Protein AF-A0A7C7CFX7-F1 (afdb_monomer_lite)

Sequence (85 aa):
MIVDVDKQISFDIIEQYATALDIQKMLRAGVISNDCDYLAIHIENHPEFDKVIVKLDCGYLEYVTLPTEIFNELPNYEYREKQVP

Radius of gyration: 12.55 Å; chains: 1; bounding box: 29×22×34 Å

Secondary structure (DSSP, 8-state):
-----EEEEEHHHHHHH-SS--HHHHHHTTS--TT-EEEEEEEEE-SSEEEEEEE-GGG-EEEEEEEHHHHHHSPB---------

Foldseek 3Di:
DFPFFWFKAAPVLCVVFQPDDPPVVCVVVVQDDNVDIWIWTWDDDDPFWTWTWTQTPPRDTGIGIGGPVVVVPTHGDDDDPPPDD

pLDDT: mean 82.34, std 12.98, range [40.81, 91.94]

Structure (mmCIF, N/CA/C/O backbone):
data_AF-A0A7C7CFX7-F1
#
_entry.id   AF-A0A7C7CFX7-F1
#
loop_
_atom_site.group_PDB
_atom_site.id
_atom_site.type_symbol
_atom_site.label_atom_id
_atom_site.label_alt_id
_atom_site.label_comp_id
_atom_site.label_asym_id
_atom_site.label_entity_id
_atom_site.label_seq_id
_atom_site.pdbx_PDB_ins_code
_atom_site.Cartn_x
_atom_site.Cartn_y
_atom_site.Cartn_z
_atom_site.occupancy
_atom_site.B_iso_or_equiv
_atom_site.auth_seq_id
_atom_site.auth_comp_id
_atom_site.auth_asym_id
_atom_site.auth_atom_id
_atom_site.pdbx_PDB_model_num
ATOM 1 N N . MET A 1 1 ? 6.394 12.390 -12.031 1.00 44.06 1 MET A N 1
ATOM 2 C CA . MET A 1 1 ? 5.044 12.765 -12.496 1.00 44.06 1 MET A CA 1
ATOM 3 C C . MET A 1 1 ? 4.109 11.893 -11.689 1.00 44.06 1 MET A C 1
ATOM 5 O O . MET A 1 1 ? 4.189 10.691 -11.870 1.00 44.06 1 MET A O 1
ATOM 9 N N . ILE A 1 2 ? 3.368 12.460 -10.732 1.00 47.28 2 ILE A N 1
ATOM 10 C CA . ILE A 1 2 ? 2.360 11.700 -9.974 1.00 47.28 2 ILE A CA 1
ATOM 11 C C . ILE A 1 2 ? 1.284 11.322 -10.989 1.00 47.28 2 ILE A C 1
ATOM 13 O O . ILE A 1 2 ? 0.750 12.202 -11.668 1.00 47.28 2 ILE A O 1
ATOM 17 N N . VAL A 1 3 ? 1.070 10.025 -11.177 1.00 54.72 3 VAL A N 1
ATOM 18 C CA . VAL A 1 3 ? 0.027 9.507 -12.058 1.00 54.72 3 VAL A CA 1
ATOM 19 C C . VAL A 1 3 ? -1.156 9.266 -11.135 1.00 54.72 3 VAL A C 1
ATOM 21 O O . VAL A 1 3 ? -1.139 8.359 -10.319 1.00 54.72 3 VAL A O 1
ATOM 24 N N . ASP A 1 4 ? -2.106 10.190 -11.183 1.00 59.41 4 ASP A N 1
ATOM 25 C CA . ASP A 1 4 ? -3.157 10.464 -10.193 1.00 59.41 4 ASP A CA 1
ATOM 26 C C . ASP A 1 4 ? -4.248 9.365 -10.147 1.00 59.41 4 ASP A C 1
ATOM 28 O O . ASP A 1 4 ? -5.431 9.626 -10.356 1.00 59.41 4 ASP A O 1
ATOM 32 N N . VAL A 1 5 ? -3.856 8.096 -9.982 1.00 66.25 5 VAL A N 1
ATOM 33 C CA . VAL A 1 5 ? -4.786 6.973 -9.815 1.00 66.25 5 VAL A CA 1
ATOM 34 C C . VAL A 1 5 ? -4.755 6.540 -8.360 1.00 66.25 5 VAL A C 1
ATOM 36 O O . VAL A 1 5 ? -3.888 5.777 -7.932 1.00 66.25 5 VAL A O 1
ATOM 39 N N . ASP A 1 6 ? -5.735 7.040 -7.619 1.00 82.25 6 ASP A N 1
ATOM 40 C CA . ASP A 1 6 ? -6.043 6.601 -6.269 1.00 82.25 6 ASP A CA 1
ATOM 41 C C . ASP A 1 6 ? -6.567 5.164 -6.320 1.00 82.25 6 ASP A C 1
ATOM 43 O O . ASP A 1 6 ? -7.644 4.887 -6.859 1.00 82.25 6 ASP A O 1
ATOM 47 N N . LYS A 1 7 ? -5.790 4.232 -5.770 1.00 90.00 7 LYS A N 1
ATOM 48 C CA . LYS A 1 7 ? -6.132 2.810 -5.711 1.00 90.00 7 LYS A CA 1
ATOM 49 C C . LYS A 1 7 ? -6.369 2.349 -4.285 1.00 90.00 7 LYS A C 1
ATOM 51 O O . LYS A 1 7 ? -5.857 2.933 -3.336 1.00 90.00 7 LYS A O 1
ATOM 56 N N . GLN A 1 8 ? -7.160 1.299 -4.131 1.00 91.25 8 GLN A N 1
ATOM 57 C CA . GLN A 1 8 ? -7.426 0.677 -2.841 1.00 91.25 8 GLN A CA 1
ATOM 58 C C . GLN A 1 8 ? -6.462 -0.488 -2.630 1.00 91.25 8 GLN A C 1
ATOM 60 O O . GLN A 1 8 ? -6.363 -1.375 -3.475 1.00 91.25 8 GLN A O 1
ATOM 65 N N . ILE A 1 9 ? -5.737 -0.468 -1.512 1.00 90.69 9 ILE A N 1
ATOM 66 C CA . ILE A 1 9 ? -4.761 -1.493 -1.142 1.00 90.69 9 ILE A CA 1
ATOM 67 C C . ILE A 1 9 ? -5.138 -2.119 0.202 1.00 90.69 9 ILE A C 1
ATOM 69 O O . ILE A 1 9 ? -5.337 -1.420 1.194 1.00 90.69 9 ILE A O 1
ATOM 73 N N . SER A 1 10 ? -5.241 -3.444 0.226 1.00 91.50 10 SER A N 1
ATOM 74 C CA . SER A 1 10 ? -5.545 -4.193 1.449 1.00 91.50 10 SER A CA 1
ATOM 75 C C . SER A 1 10 ? -4.329 -4.336 2.362 1.00 91.50 10 SER A C 1
ATOM 77 O O . SER A 1 10 ? -3.183 -4.268 1.902 1.00 91.50 10 SER A O 1
ATOM 79 N N . PHE A 1 11 ? -4.584 -4.602 3.643 1.00 89.50 11 PHE A N 1
ATOM 80 C CA . PHE A 1 11 ? -3.549 -4.931 4.623 1.00 89.50 11 PHE A CA 1
ATOM 81 C C . PHE A 1 11 ? -2.613 -6.054 4.152 1.00 89.50 11 PHE A C 1
ATOM 83 O O . PHE A 1 11 ? -1.403 -5.888 4.259 1.00 89.50 11 PHE A O 1
ATOM 90 N N . ASP A 1 12 ? -3.140 -7.141 3.579 1.00 90.19 12 ASP A N 1
ATOM 91 C CA . ASP A 1 12 ? -2.337 -8.306 3.170 1.00 90.19 12 ASP A CA 1
ATOM 92 C C . ASP A 1 12 ? -1.251 -7.927 2.150 1.00 90.19 12 ASP A C 1
ATOM 94 O O . ASP A 1 12 ? -0.107 -8.374 2.227 1.00 90.19 12 ASP A O 1
ATOM 98 N N . ILE A 1 13 ? -1.587 -7.032 1.215 1.00 90.62 13 ILE A N 1
ATOM 99 C CA . ILE A 1 13 ? -0.639 -6.532 0.212 1.00 90.62 13 ILE A CA 1
ATOM 100 C C . ILE A 1 13 ? 0.404 -5.623 0.874 1.00 90.62 13 ILE A C 1
ATOM 102 O O . ILE A 1 13 ? 1.588 -5.697 0.545 1.00 90.62 13 ILE A O 1
ATOM 106 N N . ILE A 1 14 ? -0.001 -4.781 1.828 1.00 89.88 14 ILE A N 1
ATOM 107 C CA . ILE A 1 14 ? 0.944 -3.951 2.588 1.00 89.88 14 ILE A CA 1
ATOM 108 C C . ILE A 1 14 ? 1.900 -4.846 3.386 1.00 89.88 14 ILE A C 1
ATOM 110 O O . ILE A 1 14 ? 3.106 -4.643 3.320 1.00 89.88 14 ILE A O 1
ATOM 114 N N . GLU A 1 15 ? 1.396 -5.851 4.099 1.00 88.75 15 GLU A N 1
ATOM 115 C CA . GLU A 1 15 ? 2.211 -6.776 4.893 1.00 88.75 15 GLU A CA 1
ATOM 116 C C . GLU A 1 15 ? 3.219 -7.542 4.027 1.00 88.75 15 GLU A C 1
ATOM 118 O O . GLU A 1 15 ? 4.374 -7.707 4.420 1.00 88.75 15 GLU A O 1
ATOM 123 N N . GLN A 1 16 ? 2.813 -7.962 2.828 1.00 89.25 16 GLN A N 1
ATOM 124 C CA . GLN A 1 16 ? 3.671 -8.725 1.928 1.00 89.25 16 GLN A CA 1
ATOM 125 C C . GLN A 1 16 ? 4.765 -7.880 1.255 1.00 89.25 16 GLN A C 1
ATOM 127 O O . GLN A 1 16 ? 5.863 -8.387 1.014 1.00 89.25 16 GLN A O 1
ATOM 132 N N . TYR A 1 17 ? 4.477 -6.618 0.918 1.00 87.69 17 TYR A N 1
ATOM 133 C CA . TYR A 1 17 ? 5.332 -5.811 0.035 1.00 87.69 17 TYR A CA 1
ATOM 134 C C . TYR A 1 17 ? 5.926 -4.553 0.684 1.00 87.69 17 TYR A C 1
ATOM 136 O O . TYR A 1 17 ? 6.799 -3.910 0.093 1.00 87.69 17 TYR A O 1
ATOM 144 N N . ALA A 1 18 ? 5.508 -4.174 1.894 1.00 82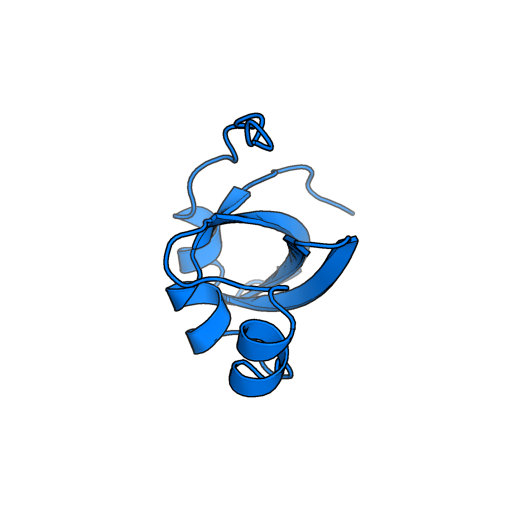.06 18 ALA A N 1
ATOM 145 C CA . ALA A 1 18 ? 6.105 -3.043 2.593 1.00 82.06 18 ALA A CA 1
ATOM 146 C C . ALA A 1 18 ? 7.498 -3.411 3.123 1.00 82.06 18 ALA A C 1
ATOM 148 O O . ALA A 1 18 ? 7.664 -4.137 4.098 1.00 82.06 18 ALA A O 1
ATOM 149 N N . THR A 1 19 ? 8.527 -2.859 2.488 1.00 70.94 19 THR A N 1
ATOM 150 C CA . THR A 1 19 ? 9.934 -3.179 2.780 1.00 70.94 19 THR A CA 1
ATOM 151 C C . THR A 1 19 ? 10.426 -2.721 4.157 1.00 70.94 19 THR A C 1
ATOM 153 O O . THR A 1 19 ? 11.407 -3.268 4.658 1.00 70.94 19 THR A O 1
ATOM 156 N N . ALA A 1 20 ? 9.807 -1.696 4.749 1.00 73.31 20 ALA A N 1
ATOM 157 C CA . ALA A 1 20 ? 10.304 -1.037 5.963 1.00 73.31 20 ALA A CA 1
ATOM 158 C C . ALA A 1 20 ? 9.257 -0.899 7.081 1.00 73.31 20 ALA A C 1
ATOM 160 O O . ALA A 1 20 ? 9.557 -0.335 8.138 1.00 73.31 20 ALA A O 1
ATOM 161 N N . LEU A 1 21 ? 8.041 -1.410 6.874 1.00 76.50 21 LEU A N 1
ATOM 162 C CA . LEU A 1 21 ? 6.947 -1.239 7.820 1.00 76.50 21 LEU A CA 1
ATOM 163 C C . LEU A 1 21 ? 7.043 -2.281 8.944 1.00 76.50 21 LEU A C 1
ATOM 165 O O . LEU A 1 21 ? 6.924 -3.482 8.716 1.00 76.50 21 LEU A O 1
ATOM 169 N N . ASP A 1 22 ? 7.218 -1.826 10.187 1.00 85.38 22 ASP A N 1
ATOM 170 C CA . ASP A 1 22 ? 7.064 -2.685 11.369 1.00 85.38 22 ASP A CA 1
ATOM 171 C C . ASP A 1 22 ? 5.568 -2.908 11.640 1.00 85.38 22 ASP A C 1
ATOM 173 O O . ASP A 1 22 ? 4.928 -2.170 12.397 1.00 85.38 22 ASP A O 1
ATOM 177 N N . ILE A 1 23 ? 5.008 -3.926 10.983 1.00 85.38 23 ILE A N 1
ATOM 178 C CA . ILE A 1 23 ? 3.585 -4.295 11.028 1.00 85.38 23 ILE A CA 1
ATOM 179 C C . ILE A 1 23 ? 3.079 -4.431 12.465 1.00 85.38 23 ILE A C 1
ATOM 181 O O . ILE A 1 23 ? 2.026 -3.900 12.813 1.00 85.38 23 ILE A O 1
ATOM 185 N N . GLN A 1 24 ? 3.851 -5.083 13.336 1.00 85.62 24 GLN A N 1
ATOM 186 C CA . GLN A 1 24 ? 3.449 -5.321 14.723 1.00 85.62 24 GLN A CA 1
ATOM 187 C C . GLN A 1 24 ? 3.350 -4.019 15.517 1.00 85.62 24 GLN A C 1
ATOM 189 O O . GLN A 1 24 ? 2.417 -3.832 16.304 1.00 85.62 24 GLN A O 1
ATOM 194 N N . LYS A 1 25 ? 4.288 -3.092 15.310 1.00 87.44 25 LYS A N 1
ATOM 195 C CA . LYS A 1 25 ? 4.236 -1.768 15.933 1.00 87.44 25 LYS A CA 1
ATOM 196 C C . LYS A 1 25 ? 3.061 -0.941 15.411 1.00 87.44 25 LYS A C 1
ATOM 198 O O . LYS A 1 25 ? 2.398 -0.276 16.205 1.00 87.44 25 LYS A O 1
ATOM 203 N N . MET A 1 26 ? 2.789 -1.001 14.111 1.00 87.50 26 MET A N 1
ATOM 204 C CA . MET A 1 26 ? 1.722 -0.227 13.473 1.00 87.50 26 MET A CA 1
ATOM 205 C C . MET A 1 26 ? 0.323 -0.730 13.846 1.00 87.50 26 MET A C 1
ATOM 207 O O . MET A 1 26 ? -0.548 0.087 14.144 1.00 87.50 26 MET A O 1
ATOM 211 N N . LEU A 1 27 ? 0.134 -2.051 13.942 1.00 87.50 27 LEU A N 1
ATOM 212 C CA . LEU A 1 27 ? -1.088 -2.666 14.475 1.00 87.50 27 LEU A CA 1
ATOM 213 C C . LEU A 1 27 ? -1.348 -2.218 15.919 1.00 87.50 27 LEU A C 1
ATOM 215 O O . LEU A 1 27 ? -2.445 -1.778 16.252 1.00 87.50 27 LEU A O 1
ATOM 219 N N . ARG A 1 28 ? -0.325 -2.262 16.787 1.00 86.94 28 ARG A N 1
ATOM 220 C CA . ARG A 1 28 ? -0.451 -1.817 18.191 1.00 86.94 28 ARG A CA 1
ATOM 221 C C . ARG A 1 28 ? -0.772 -0.332 18.323 1.00 86.94 28 ARG A C 1
ATOM 223 O O . ARG A 1 28 ? -1.427 0.059 19.283 1.00 86.94 28 ARG A O 1
ATOM 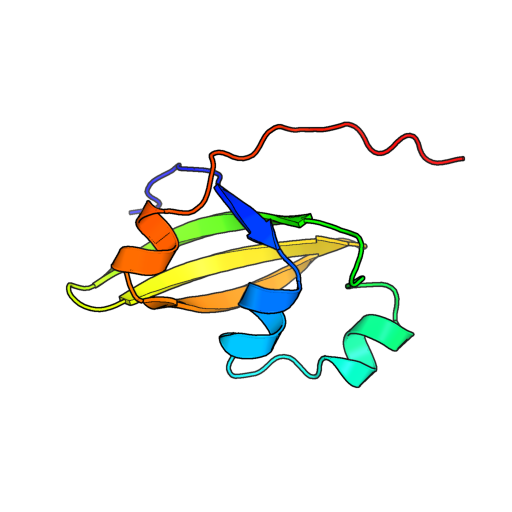230 N N . ALA A 1 29 ? -0.285 0.482 17.392 1.00 86.38 29 ALA A N 1
ATOM 231 C CA . ALA A 1 29 ? -0.570 1.908 17.344 1.00 86.38 29 ALA A CA 1
ATOM 232 C C . ALA A 1 29 ? -1.953 2.228 16.743 1.00 86.38 29 ALA A C 1
ATOM 234 O O . ALA A 1 29 ? -2.349 3.389 16.764 1.00 86.38 29 ALA A O 1
ATOM 235 N N . GLY A 1 30 ? -2.678 1.232 16.212 1.00 86.06 30 GLY A N 1
ATOM 236 C CA . GLY A 1 30 ? -3.957 1.436 15.524 1.00 86.06 30 GLY A CA 1
ATOM 237 C C . GLY A 1 30 ? -3.822 2.175 14.191 1.00 86.06 30 GLY A C 1
ATOM 238 O O . GLY A 1 30 ? -4.789 2.756 13.713 1.00 86.06 30 GLY A O 1
ATOM 239 N N . VAL A 1 31 ? -2.618 2.189 13.614 1.00 87.75 31 VAL A N 1
ATOM 240 C CA . VAL A 1 31 ? -2.320 2.854 12.335 1.00 87.75 31 VAL A CA 1
ATOM 241 C C . VAL A 1 31 ? -2.737 1.974 11.159 1.00 87.75 31 VAL A C 1
ATOM 243 O O . VAL A 1 31 ? -3.148 2.483 10.116 1.00 87.75 31 VAL A O 1
ATOM 246 N N . ILE A 1 32 ? -2.644 0.652 11.342 1.00 88.31 32 ILE A N 1
ATOM 247 C CA . ILE A 1 32 ? -3.121 -0.346 10.385 1.00 88.31 32 ILE A CA 1
ATOM 248 C C . ILE A 1 32 ? -4.029 -1.366 11.080 1.00 88.31 32 ILE A C 1
ATOM 250 O O . ILE A 1 32 ? -3.941 -1.560 12.292 1.00 88.31 32 ILE A O 1
ATOM 254 N N . SER A 1 33 ? -4.884 -2.024 10.308 1.00 87.50 33 SER A N 1
ATOM 255 C CA . SER A 1 33 ? -5.836 -3.047 10.719 1.00 87.50 33 SER A CA 1
ATOM 256 C C . SER A 1 33 ? -6.023 -4.028 9.567 1.00 87.50 33 SER A C 1
ATOM 258 O O . SER A 1 33 ? -6.032 -3.641 8.403 1.00 87.50 33 SER A O 1
ATOM 260 N N . ASN A 1 34 ? -6.189 -5.295 9.919 1.00 84.06 34 ASN A N 1
ATOM 261 C CA . ASN A 1 34 ? -6.473 -6.408 9.020 1.00 84.06 34 ASN A CA 1
ATOM 262 C C . ASN A 1 34 ? -7.867 -6.349 8.367 1.00 84.06 34 ASN A C 1
ATOM 264 O O . ASN A 1 34 ? -8.084 -7.020 7.367 1.00 84.06 34 ASN A O 1
ATOM 268 N N . ASP A 1 35 ? -8.790 -5.541 8.896 1.00 84.62 35 ASP A N 1
ATOM 269 C CA . ASP A 1 35 ? -10.161 -5.413 8.376 1.00 84.62 35 ASP A CA 1
ATOM 270 C C . ASP A 1 35 ? -10.364 -4.124 7.555 1.00 84.62 35 ASP A C 1
ATOM 272 O O . ASP A 1 35 ? -11.495 -3.729 7.263 1.00 84.62 35 ASP A O 1
ATOM 276 N N . CYS A 1 36 ? -9.278 -3.413 7.234 1.00 83.56 36 CYS A N 1
ATOM 277 C CA . CYS A 1 36 ? -9.317 -2.129 6.544 1.00 83.56 36 CYS A CA 1
ATOM 278 C C . CYS A 1 36 ? -8.503 -2.158 5.253 1.00 83.56 36 CYS A C 1
ATOM 280 O O . CYS A 1 36 ? -7.385 -2.672 5.207 1.00 83.56 36 CYS A O 1
ATOM 282 N N . ASP A 1 37 ? -9.049 -1.493 4.241 1.00 89.06 37 ASP A N 1
ATOM 283 C CA . ASP A 1 37 ? -8.302 -1.110 3.055 1.00 89.06 37 ASP A CA 1
ATOM 284 C C . ASP A 1 37 ? -7.850 0.348 3.155 1.00 89.06 37 ASP A C 1
ATOM 286 O O . ASP A 1 37 ? -8.467 1.180 3.829 1.00 89.06 37 ASP A O 1
ATOM 290 N N . TYR A 1 38 ? -6.771 0.654 2.448 1.00 89.94 38 TYR A N 1
ATOM 291 C CA . TYR A 1 38 ? -6.085 1.935 2.488 1.00 89.94 38 TYR A CA 1
ATOM 292 C C . TYR A 1 38 ? -6.017 2.571 1.107 1.00 89.94 38 TYR A C 1
ATOM 294 O O . TYR A 1 38 ? -6.126 1.902 0.078 1.00 89.94 38 TYR A O 1
ATOM 302 N N . LEU A 1 39 ? -5.814 3.885 1.089 1.00 90.06 39 LEU A N 1
ATOM 303 C CA . LEU A 1 39 ? -5.587 4.631 -0.142 1.00 90.06 39 LEU A CA 1
ATOM 304 C C . LEU A 1 39 ? -4.114 4.507 -0.548 1.00 90.06 39 LEU A C 1
ATOM 306 O O . LEU A 1 39 ? -3.239 4.924 0.207 1.00 90.06 39 LEU A O 1
ATOM 310 N N . ALA A 1 40 ? -3.849 3.988 -1.741 1.00 91.00 40 ALA A N 1
ATOM 311 C CA . ALA A 1 40 ? -2.543 3.970 -2.386 1.00 91.00 40 ALA A CA 1
ATOM 312 C C . ALA A 1 40 ? -2.490 5.009 -3.513 1.00 91.00 40 ALA A C 1
ATOM 314 O O . ALA A 1 40 ? -3.320 4.998 -4.419 1.00 91.00 40 ALA A O 1
ATOM 315 N N . ILE A 1 41 ? -1.481 5.875 -3.466 1.00 89.44 41 ILE A N 1
ATOM 316 C CA . ILE A 1 41 ? -1.231 6.949 -4.430 1.00 89.44 41 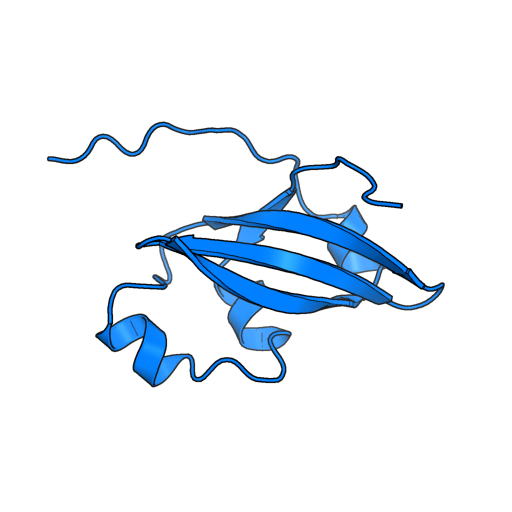ILE A CA 1
ATOM 317 C C . ILE A 1 41 ? 0.026 6.599 -5.217 1.00 89.44 41 ILE A C 1
ATOM 319 O O . ILE A 1 41 ? 1.092 6.386 -4.634 1.00 89.44 41 ILE A O 1
ATOM 323 N N . HIS A 1 42 ? -0.079 6.560 -6.541 1.00 89.06 42 HIS A N 1
ATOM 324 C CA . HIS A 1 42 ? 1.029 6.195 -7.420 1.00 89.06 42 HIS A CA 1
ATOM 325 C C . HIS A 1 42 ? 1.999 7.355 -7.666 1.00 89.06 42 HIS A C 1
ATOM 327 O O . HIS A 1 42 ? 1.609 8.447 -8.076 1.00 89.06 42 HIS A O 1
ATOM 333 N N . ILE A 1 43 ? 3.292 7.123 -7.422 1.00 87.56 43 ILE A N 1
ATOM 334 C CA . ILE A 1 43 ? 4.321 8.176 -7.451 1.00 87.56 43 ILE A CA 1
ATOM 335 C C . ILE A 1 43 ? 5.284 7.996 -8.621 1.00 87.56 43 ILE A C 1
ATOM 337 O O . ILE A 1 43 ? 5.686 8.972 -9.261 1.00 87.56 43 ILE A O 1
ATOM 341 N N . GLU A 1 44 ? 5.708 6.755 -8.857 1.00 84.25 44 GLU A N 1
ATOM 342 C CA . GLU A 1 44 ? 6.749 6.420 -9.821 1.00 84.25 44 GLU A CA 1
ATOM 343 C C . GLU A 1 44 ? 6.463 5.063 -10.457 1.00 84.25 44 GLU A C 1
ATOM 345 O O . GLU A 1 44 ? 6.148 4.095 -9.762 1.00 84.25 44 GLU A O 1
ATOM 350 N N . ASN A 1 45 ? 6.615 5.019 -11.780 1.00 81.75 45 ASN A N 1
ATOM 351 C CA . ASN A 1 45 ? 6.490 3.817 -12.583 1.00 81.75 45 ASN A CA 1
ATOM 352 C C . ASN A 1 45 ? 7.866 3.368 -13.080 1.00 81.75 45 ASN A C 1
ATOM 354 O O . ASN A 1 45 ? 8.593 4.149 -13.703 1.00 81.75 45 ASN A O 1
ATOM 358 N N . HIS A 1 46 ? 8.190 2.104 -12.828 1.00 83.06 46 HIS A N 1
ATOM 359 C CA . HIS A 1 46 ? 9.271 1.384 -13.486 1.00 83.06 46 HIS A CA 1
ATOM 360 C C . HIS A 1 46 ? 8.697 0.195 -14.269 1.00 83.06 46 HIS A C 1
ATOM 362 O O . HIS A 1 46 ? 7.591 -0.249 -13.978 1.00 83.06 46 HIS A O 1
ATOM 368 N N . PRO A 1 47 ? 9.446 -0.373 -15.234 1.00 83.25 47 PRO A N 1
ATOM 369 C CA . PRO A 1 47 ? 8.960 -1.499 -16.034 1.00 83.25 47 PRO A CA 1
ATOM 370 C C . PRO A 1 47 ? 8.547 -2.742 -15.229 1.00 83.25 47 PRO A C 1
ATOM 372 O O . PRO A 1 47 ? 7.750 -3.534 -15.717 1.00 83.25 47 PRO A O 1
ATOM 375 N N . GLU A 1 48 ? 9.108 -2.928 -14.033 1.00 87.38 48 GLU A N 1
ATOM 376 C CA . GLU A 1 48 ? 8.912 -4.131 -13.211 1.00 87.38 48 GLU A CA 1
ATOM 377 C C . GLU A 1 48 ? 8.189 -3.844 -11.886 1.00 87.38 48 GLU A C 1
ATOM 379 O O . GLU A 1 48 ? 7.657 -4.761 -11.258 1.00 87.38 48 GLU A O 1
ATOM 384 N N . PHE A 1 49 ? 8.173 -2.588 -11.441 1.00 90.00 49 PHE A N 1
ATOM 385 C CA . PHE A 1 49 ? 7.600 -2.210 -10.157 1.00 90.00 49 PHE A CA 1
ATOM 386 C C . PHE A 1 49 ? 7.086 -0.772 -10.148 1.00 90.00 49 PHE A C 1
ATOM 388 O O . PHE A 1 49 ? 7.630 0.123 -10.793 1.00 90.00 49 PHE A O 1
ATOM 395 N N . ASP A 1 50 ? 6.077 -0.537 -9.324 1.00 90.31 50 ASP A N 1
ATOM 396 C CA . ASP A 1 50 ? 5.515 0.770 -9.038 1.00 90.31 50 ASP A CA 1
ATOM 397 C C . ASP A 1 50 ? 5.772 1.140 -7.581 1.00 90.31 50 ASP A C 1
ATOM 399 O O . ASP A 1 50 ? 5.657 0.318 -6.666 1.00 90.31 50 ASP A O 1
ATOM 403 N N . LYS A 1 51 ? 6.123 2.408 -7.357 1.00 89.69 51 LYS A N 1
ATOM 404 C CA . LYS A 1 51 ? 6.221 2.972 -6.010 1.00 89.69 51 LYS A CA 1
ATOM 405 C C . LYS A 1 51 ? 4.941 3.714 -5.686 1.00 89.69 51 LYS A C 1
ATOM 407 O O . LYS A 1 51 ? 4.536 4.620 -6.423 1.00 89.69 51 LYS A O 1
ATOM 412 N N . VAL A 1 52 ? 4.352 3.368 -4.550 1.00 90.69 52 VAL A N 1
ATOM 413 C CA . VAL A 1 52 ? 3.119 3.977 -4.058 1.00 90.69 52 VAL A CA 1
ATOM 414 C C . VAL A 1 52 ? 3.308 4.530 -2.648 1.00 90.69 52 VAL A C 1
ATOM 416 O O . VAL A 1 52 ? 4.048 3.963 -1.842 1.00 90.69 52 VAL A O 1
ATOM 419 N N . ILE A 1 53 ? 2.639 5.643 -2.349 1.00 91.06 53 ILE A N 1
ATOM 420 C CA . ILE A 1 53 ? 2.422 6.111 -0.976 1.00 91.06 53 ILE A CA 1
ATOM 421 C C . ILE A 1 53 ? 1.083 5.547 -0.532 1.00 91.06 53 ILE A C 1
ATOM 423 O O . ILE A 1 53 ? 0.060 5.818 -1.154 1.00 91.06 53 ILE A O 1
ATOM 427 N N . VAL A 1 54 ? 1.078 4.810 0.568 1.00 90.62 54 VAL A N 1
ATOM 428 C CA . VAL A 1 54 ? -0.137 4.338 1.216 1.00 90.62 54 VAL A CA 1
ATOM 429 C C . VAL A 1 54 ? -0.481 5.278 2.363 1.00 90.62 54 VAL A C 1
ATOM 431 O O . VAL A 1 54 ? 0.332 5.502 3.260 1.00 90.62 54 VAL A O 1
ATOM 434 N N . LYS A 1 55 ? -1.690 5.835 2.337 1.00 90.62 55 LYS A N 1
ATOM 435 C CA . LYS A 1 55 ? -2.241 6.645 3.418 1.00 90.62 55 LYS A CA 1
ATOM 436 C C . LYS A 1 55 ? -2.955 5.742 4.415 1.00 90.62 55 LYS A C 1
ATOM 438 O O . LYS A 1 55 ? -4.041 5.232 4.144 1.00 90.62 55 LYS A O 1
ATOM 443 N N . LEU A 1 56 ? -2.316 5.573 5.562 1.00 89.12 56 LEU A N 1
ATOM 444 C CA . LEU A 1 56 ? -2.785 4.776 6.685 1.00 89.12 56 LEU A CA 1
ATOM 445 C C . LEU A 1 56 ? -3.651 5.626 7.629 1.00 89.12 56 LEU A C 1
ATOM 447 O O . LEU A 1 56 ? -3.812 6.841 7.442 1.00 89.12 56 LEU A O 1
ATOM 451 N N . ASP A 1 57 ? -4.213 4.997 8.662 1.00 87.19 57 ASP A N 1
ATOM 452 C CA . ASP A 1 57 ? -4.984 5.719 9.671 1.00 87.19 57 ASP A CA 1
ATOM 453 C C . ASP A 1 57 ? -4.081 6.686 10.469 1.00 87.19 57 ASP A C 1
ATOM 455 O O . ASP A 1 57 ? -2.847 6.655 10.407 1.00 87.19 57 ASP A O 1
ATOM 459 N N . CYS A 1 58 ? -4.702 7.623 11.191 1.00 82.00 58 CYS A N 1
ATOM 460 C CA . CYS A 1 58 ? -4.012 8.651 11.985 1.00 82.00 58 CYS A CA 1
ATOM 461 C C . CYS A 1 58 ? -3.052 9.565 11.189 1.00 82.00 58 CYS A C 1
ATOM 463 O O . CYS A 1 58 ? -2.242 10.272 11.786 1.00 82.00 58 CYS A O 1
ATOM 465 N N . GLY A 1 59 ? -3.158 9.592 9.855 1.00 81.25 59 GLY A N 1
ATOM 466 C CA . GLY A 1 59 ? -2.353 10.458 8.989 1.00 81.25 59 GLY A CA 1
ATOM 467 C C . GLY A 1 59 ? -0.952 9.926 8.683 1.00 81.25 59 GLY A C 1
ATOM 468 O O . GLY A 1 59 ? -0.129 10.676 8.158 1.00 81.25 59 GLY A O 1
ATOM 469 N N . TYR A 1 60 ? -0.675 8.658 8.991 1.00 85.75 60 TYR A N 1
ATOM 470 C CA . TYR A 1 60 ? 0.582 8.017 8.619 1.00 85.75 60 TYR A CA 1
ATOM 471 C C . TYR A 1 60 ? 0.642 7.762 7.111 1.00 85.75 60 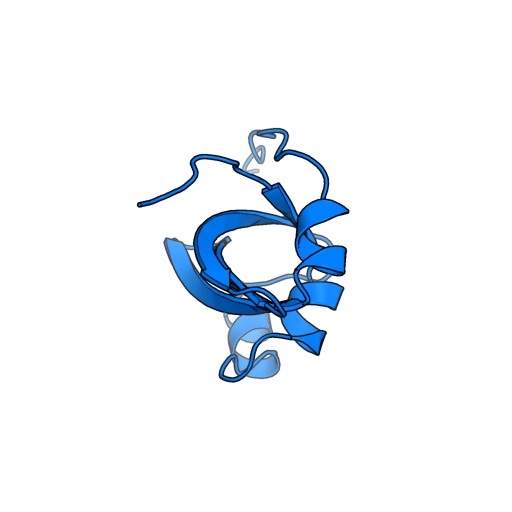TYR A C 1
ATOM 473 O O . TYR A 1 60 ? -0.360 7.441 6.473 1.00 85.75 60 TYR A O 1
ATOM 481 N N . LEU A 1 61 ? 1.840 7.907 6.548 1.00 88.12 61 LEU A N 1
ATOM 482 C CA . LEU A 1 61 ? 2.134 7.647 5.144 1.00 88.12 61 LEU A CA 1
ATOM 483 C C . LEU A 1 61 ? 3.260 6.619 5.075 1.00 88.12 61 LEU A C 1
ATOM 485 O O . LEU A 1 61 ? 4.287 6.813 5.726 1.00 88.12 61 LEU A O 1
ATOM 489 N N . GLU A 1 62 ? 3.077 5.570 4.281 1.00 87.31 62 GLU A N 1
ATOM 490 C CA . GLU A 1 62 ? 4.078 4.520 4.079 1.00 87.31 62 GLU A CA 1
ATOM 491 C C . GLU A 1 62 ? 4.435 4.372 2.602 1.00 87.31 62 GLU A C 1
ATOM 493 O O . GLU A 1 62 ? 3.567 4.483 1.739 1.00 87.31 62 GLU A O 1
ATOM 498 N N . TYR A 1 63 ? 5.704 4.088 2.302 1.00 88.06 63 TYR A N 1
ATOM 499 C CA . TYR A 1 63 ? 6.139 3.798 0.940 1.00 88.06 63 TYR A CA 1
ATOM 500 C C . TYR A 1 63 ? 6.124 2.293 0.696 1.00 88.06 63 TYR A C 1
ATOM 502 O O . TYR A 1 63 ? 6.860 1.537 1.329 1.00 88.06 63 TYR A O 1
ATOM 510 N N . VAL A 1 64 ? 5.336 1.862 -0.283 1.00 89.19 64 VAL A N 1
ATOM 511 C CA . VAL A 1 64 ? 5.255 0.457 -0.687 1.00 89.19 64 VAL A CA 1
ATOM 512 C C . VAL A 1 64 ? 5.748 0.330 -2.125 1.00 89.19 64 VAL A C 1
ATOM 514 O O . VAL A 1 64 ? 5.416 1.146 -2.986 1.00 89.19 64 VAL A O 1
ATOM 517 N N . THR A 1 65 ? 6.584 -0.677 -2.377 1.00 91.25 65 THR A N 1
ATOM 518 C CA . THR A 1 65 ? 7.038 -1.025 -3.729 1.00 91.25 65 THR A CA 1
ATOM 519 C C . THR A 1 65 ? 6.313 -2.289 -4.158 1.00 91.25 65 THR A C 1
ATOM 521 O O . THR A 1 65 ? 6.479 -3.335 -3.537 1.00 91.25 65 THR A O 1
ATOM 524 N N . LEU A 1 66 ? 5.498 -2.185 -5.201 1.00 90.94 66 LEU A N 1
ATOM 525 C CA . LEU A 1 66 ? 4.654 -3.267 -5.700 1.00 90.94 66 LEU A CA 1
ATOM 526 C C . LEU A 1 66 ? 5.139 -3.698 -7.085 1.00 90.94 66 LEU A C 1
ATOM 528 O O . LEU A 1 66 ? 5.521 -2.833 -7.869 1.00 90.94 66 LEU A O 1
ATOM 532 N N . PRO A 1 67 ? 5.079 -4.988 -7.447 1.00 91.94 67 PRO A N 1
ATOM 533 C CA . PRO A 1 67 ? 5.148 -5.390 -8.847 1.00 91.94 67 PRO A CA 1
ATOM 534 C C . PRO A 1 67 ? 4.077 -4.663 -9.672 1.00 91.94 67 PRO A C 1
ATOM 536 O O . PRO A 1 67 ? 2.928 -4.552 -9.237 1.00 91.94 67 PRO A O 1
ATOM 539 N N . THR A 1 68 ? 4.430 -4.193 -10.868 1.00 89.50 68 THR A N 1
ATOM 540 C CA . THR A 1 68 ? 3.519 -3.385 -11.701 1.00 89.50 68 THR A CA 1
ATOM 541 C C . THR A 1 68 ? 2.229 -4.108 -12.072 1.00 89.50 68 THR A C 1
ATOM 543 O O . THR A 1 68 ? 1.160 -3.501 -12.129 1.00 89.50 68 THR A O 1
ATOM 546 N N . GLU A 1 69 ? 2.298 -5.423 -12.272 1.00 90.44 69 GLU A N 1
ATOM 547 C CA . GLU A 1 69 ? 1.124 -6.265 -12.523 1.00 90.44 69 GLU A CA 1
ATOM 548 C C . GLU A 1 69 ? 0.126 -6.190 -11.359 1.00 90.44 69 GLU A C 1
ATOM 550 O O . GLU A 1 69 ? -1.047 -5.890 -11.573 1.00 90.44 69 GLU A O 1
ATOM 555 N N . ILE A 1 70 ? 0.615 -6.324 -10.122 1.00 90.62 70 ILE A N 1
ATOM 556 C CA . ILE A 1 70 ? -0.208 -6.249 -8.907 1.00 90.62 70 ILE A CA 1
ATOM 557 C C . ILE A 1 70 ? -0.824 -4.859 -8.760 1.00 90.62 70 ILE A C 1
ATOM 559 O O . ILE A 1 70 ? -2.018 -4.739 -8.495 1.00 90.62 70 ILE A O 1
ATOM 563 N N . PHE A 1 71 ? -0.040 -3.794 -8.966 1.00 89.06 71 PHE A N 1
ATOM 564 C CA . PHE A 1 71 ? -0.570 -2.433 -8.887 1.00 89.06 71 PHE A CA 1
ATOM 565 C C . PHE A 1 71 ? -1.698 -2.195 -9.905 1.00 89.06 71 PHE A C 1
ATOM 567 O O . PHE A 1 71 ? -2.717 -1.579 -9.584 1.00 89.06 71 PHE A O 1
ATOM 574 N N . ASN A 1 72 ? -1.563 -2.710 -11.128 1.00 87.88 72 ASN A N 1
ATOM 575 C CA . ASN A 1 72 ? -2.585 -2.565 -12.163 1.00 87.88 72 ASN A CA 1
ATOM 576 C C . ASN A 1 72 ? -3.884 -3.316 -11.838 1.00 87.88 72 ASN A C 1
ATOM 578 O O . ASN A 1 72 ? -4.954 -2.820 -12.195 1.00 87.88 72 ASN A O 1
ATOM 582 N N . GLU A 1 73 ? -3.805 -4.429 -11.111 1.00 91.12 73 GLU A N 1
ATOM 583 C CA . GLU A 1 73 ? -4.962 -5.210 -10.652 1.00 91.12 73 GLU A CA 1
ATOM 584 C C . GLU A 1 73 ? -5.705 -4.579 -9.470 1.00 91.12 73 GLU A C 1
ATOM 586 O O . GLU A 1 73 ? -6.884 -4.877 -9.266 1.00 91.12 73 GLU A O 1
ATOM 591 N N . LEU A 1 74 ? -5.057 -3.685 -8.711 1.00 90.56 74 LEU A N 1
ATOM 592 C CA . LEU A 1 74 ? -5.717 -3.007 -7.597 1.00 90.56 74 LEU A CA 1
ATOM 593 C C . LEU A 1 74 ? -6.960 -2.236 -8.087 1.00 90.56 74 LEU A C 1
ATOM 595 O O . LEU A 1 74 ? -6.898 -1.554 -9.123 1.00 90.56 74 LEU A O 1
ATOM 599 N N . PRO A 1 75 ? -8.080 -2.298 -7.348 1.00 90.31 75 PRO A N 1
ATOM 600 C CA . PRO A 1 75 ? -9.267 -1.530 -7.680 1.00 90.31 75 PRO A CA 1
ATOM 601 C C . PRO A 1 75 ? -9.032 -0.035 -7.446 1.00 90.31 75 PRO A C 1
ATOM 603 O O . PRO A 1 75 ? -8.180 0.371 -6.651 1.00 90.31 75 PRO A O 1
ATOM 606 N N . ASN A 1 76 ? -9.806 0.799 -8.141 1.00 87.44 76 ASN A N 1
ATOM 607 C CA . ASN A 1 76 ? -9.839 2.231 -7.852 1.00 87.44 76 ASN A CA 1
ATOM 608 C C . ASN A 1 76 ? -10.368 2.452 -6.435 1.00 87.44 76 ASN A C 1
ATOM 610 O O . ASN A 1 76 ? -11.263 1.738 -5.985 1.00 87.44 76 ASN A O 1
ATOM 614 N N . TYR A 1 77 ? -9.828 3.452 -5.748 1.00 81.94 77 TYR A N 1
ATOM 615 C CA . TYR A 1 77 ? -10.245 3.764 -4.394 1.00 81.94 77 TYR A CA 1
ATOM 616 C C . TYR A 1 77 ? -11.660 4.342 -4.375 1.00 81.94 77 TYR A C 1
ATOM 618 O O . TYR A 1 77 ? -11.916 5.439 -4.874 1.00 81.94 77 TYR A O 1
ATOM 626 N N . GLU A 1 78 ? -12.588 3.612 -3.762 1.00 74.94 78 GLU A N 1
ATOM 627 C CA . GLU A 1 78 ? -13.902 4.145 -3.432 1.00 74.94 78 GLU A CA 1
ATOM 628 C C . GLU A 1 78 ? -13.818 4.834 -2.072 1.00 74.94 78 GLU A C 1
ATOM 630 O O . GLU A 1 78 ? -13.736 4.176 -1.034 1.00 74.94 78 GLU A O 1
ATOM 635 N N . TYR A 1 79 ? -13.858 6.169 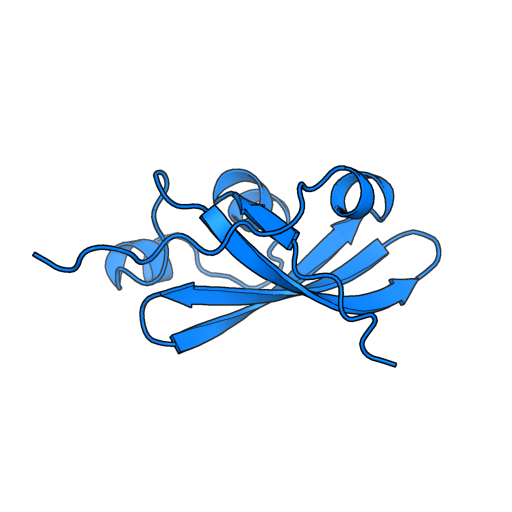-2.058 1.00 65.88 79 TYR A N 1
ATOM 636 C CA . TYR A 1 79 ? -13.920 6.907 -0.801 1.00 65.88 79 TYR A CA 1
ATOM 637 C C . TYR A 1 79 ? -15.188 6.519 -0.033 1.00 65.88 79 TYR A C 1
ATOM 639 O O . TYR A 1 79 ? -16.305 6.878 -0.409 1.00 65.88 79 TYR A O 1
ATOM 647 N N . ARG A 1 80 ? -15.005 5.786 1.064 1.00 64.38 80 ARG A N 1
ATOM 648 C CA . ARG A 1 80 ? -16.048 5.510 2.050 1.00 64.38 80 ARG A CA 1
ATOM 649 C C . ARG A 1 80 ? -15.747 6.362 3.269 1.00 64.38 80 ARG A C 1
ATOM 651 O O . ARG A 1 80 ? -14.717 6.173 3.913 1.00 64.38 80 ARG A O 1
ATOM 658 N N . GLU A 1 81 ? -16.625 7.312 3.584 1.00 54.69 81 GLU A N 1
ATOM 659 C CA . GLU A 1 81 ? -16.554 8.014 4.865 1.00 54.69 81 GLU A CA 1
ATOM 660 C C . GLU A 1 81 ? -16.638 6.966 5.981 1.00 54.69 81 GLU A C 1
ATOM 662 O O . GLU A 1 81 ? -17.677 6.330 6.173 1.00 54.69 81 GLU A O 1
ATOM 667 N N . LYS A 1 82 ? -15.533 6.752 6.710 1.00 51.47 82 LYS A N 1
ATOM 668 C CA . LYS A 1 82 ? -15.578 6.024 7.980 1.00 51.47 82 LYS A CA 1
ATOM 669 C C . LYS A 1 82 ? -16.502 6.833 8.893 1.00 51.47 82 LYS A C 1
ATOM 671 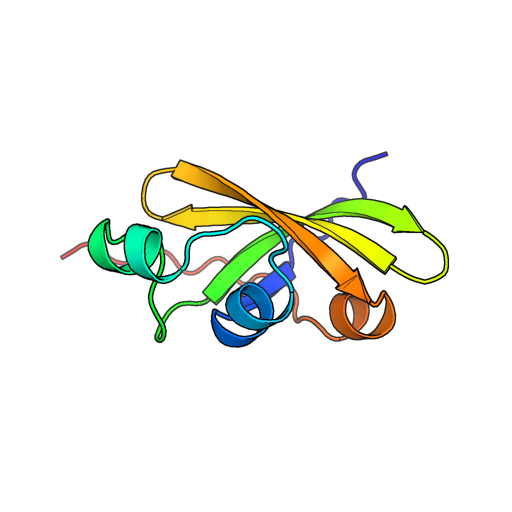O O . LYS A 1 82 ? -16.132 7.919 9.335 1.00 51.47 82 LYS A O 1
ATOM 676 N N . GLN A 1 83 ? -17.703 6.318 9.155 1.00 42.75 83 GLN A N 1
ATOM 677 C CA . GLN A 1 83 ? -18.538 6.831 10.235 1.00 42.75 83 GLN A CA 1
ATOM 678 C C . GLN A 1 83 ? -17.780 6.571 11.535 1.00 42.75 83 GLN A C 1
ATOM 680 O O . GLN A 1 83 ? -17.662 5.430 11.978 1.00 42.75 83 GLN A O 1
ATOM 685 N N . VAL A 1 84 ? -17.188 7.627 12.086 1.00 40.81 84 VAL A N 1
ATOM 686 C CA . VAL A 1 84 ? -16.588 7.596 13.418 1.00 40.81 84 VAL A CA 1
ATOM 687 C C . VAL A 1 84 ? -17.749 7.468 14.417 1.00 40.81 84 VAL A C 1
ATOM 689 O O . VAL A 1 84 ? -18.656 8.301 14.347 1.00 40.81 84 VAL A O 1
ATOM 692 N N . PRO A 1 85 ? -17.781 6.430 15.273 1.00 44.06 85 PRO A N 1
ATOM 693 C CA . PRO A 1 85 ? -18.767 6.336 16.346 1.00 44.06 85 PRO A CA 1
ATOM 694 C C . PRO A 1 85 ? -18.606 7.440 17.397 1.00 44.06 85 PRO A C 1
ATOM 696 O O . PRO A 1 85 ? -17.460 7.900 17.617 1.00 44.06 85 PRO A O 1
#